Protein AF-A0A0V1DZX8-F1 (afdb_monomer_lite)

Organism: Trichinella pseudospiralis (NCBI:txid6337)

Radius of gyration: 13.12 Å; chains: 1; bounding box: 35×20×32 Å

Secondary structure (DSSP, 8-state):
-HHHHHHHHHHHHHHH--S------EEES-HHHHHHHHS-GGGS-HHHHHHHHHHHHHS-GGGEEEPPGGGS---

pLDDT: mean 86.76, std 12.28, range [37.06, 95.19]

Structure (mmCIF, N/CA/C/O backbone):
data_AF-A0A0V1DZX8-F1
#
_entry.id   AF-A0A0V1DZX8-F1
#
loop_
_atom_site.group_PDB
_atom_site.id
_atom_site.type_symbol
_atom_site.label_atom_id
_atom_site.label_alt_id
_atom_site.label_comp_id
_atom_site.label_asym_id
_atom_site.label_entity_id
_atom_site.label_seq_id
_atom_site.pdbx_PDB_ins_code
_atom_site.Cartn_x
_atom_site.Cartn_y
_atom_site.Cartn_z
_atom_site.occupancy
_atom_site.B_iso_or_equiv
_atom_site.auth_seq_id
_atom_site.auth_comp_id
_atom_site.auth_asym_id
_atom_site.auth_atom_id
_atom_site.pdbx_PDB_model_num
ATOM 1 N N . MET A 1 1 ? 2.048 7.769 -9.304 1.00 63.47 1 MET A N 1
ATOM 2 C CA . MET A 1 1 ? 1.922 9.021 -8.514 1.00 63.47 1 MET A CA 1
ATOM 3 C C . MET A 1 1 ? 0.596 9.061 -7.763 1.00 63.47 1 MET A C 1
ATOM 5 O O . MET A 1 1 ? 0.633 9.291 -6.562 1.00 63.47 1 MET A O 1
ATOM 9 N N . ALA A 1 2 ? -0.533 8.764 -8.422 1.00 86.06 2 ALA A N 1
ATOM 10 C CA . ALA A 1 2 ? -1.870 8.743 -7.814 1.00 86.06 2 ALA A CA 1
ATOM 11 C C . ALA A 1 2 ? -1.951 7.969 -6.480 1.00 86.06 2 ALA A C 1
ATOM 13 O O . ALA A 1 2 ? -2.480 8.495 -5.508 1.00 86.06 2 ALA A O 1
ATOM 14 N N . ALA A 1 3 ? -1.322 6.790 -6.383 1.00 91.06 3 ALA A N 1
ATOM 15 C CA . ALA A 1 3 ? -1.328 5.988 -5.155 1.00 91.06 3 ALA A CA 1
ATOM 16 C C . ALA A 1 3 ? -0.766 6.715 -3.912 1.00 91.06 3 ALA A C 1
ATOM 18 O O . ALA A 1 3 ? -1.311 6.593 -2.820 1.00 91.06 3 ALA A O 1
ATOM 19 N N . LEU A 1 4 ? 0.288 7.526 -4.058 1.00 92.94 4 LEU A N 1
ATOM 20 C CA . LEU A 1 4 ? 0.839 8.285 -2.928 1.00 92.94 4 LEU A CA 1
ATOM 21 C C . LEU A 1 4 ? -0.116 9.393 -2.472 1.00 92.94 4 LEU A C 1
ATOM 23 O O . LEU A 1 4 ? -0.252 9.639 -1.276 1.00 92.94 4 LEU A O 1
ATOM 27 N N . ILE A 1 5 ? -0.785 10.051 -3.420 1.00 94.12 5 ILE A N 1
ATOM 28 C CA . ILE A 1 5 ? -1.783 11.082 -3.120 1.00 94.12 5 ILE A CA 1
ATOM 29 C C . ILE A 1 5 ? -2.979 10.445 -2.407 1.00 94.12 5 ILE A C 1
ATOM 31 O O . ILE A 1 5 ? -3.393 10.939 -1.362 1.00 94.12 5 ILE A O 1
ATOM 35 N N . ALA A 1 6 ? -3.469 9.308 -2.907 1.00 93.50 6 ALA A N 1
ATOM 36 C CA . ALA A 1 6 ? -4.548 8.560 -2.273 1.00 93.50 6 ALA A CA 1
ATOM 37 C C . ALA A 1 6 ? -4.177 8.110 -0.848 1.00 93.50 6 ALA A C 1
ATOM 39 O O . ALA A 1 6 ? -4.980 8.273 0.066 1.00 93.50 6 ALA A O 1
ATOM 40 N N . ALA A 1 7 ? -2.946 7.635 -0.619 1.00 94.75 7 ALA A N 1
ATOM 41 C CA . ALA A 1 7 ? -2.473 7.273 0.720 1.00 94.75 7 ALA A CA 1
ATOM 42 C C . ALA A 1 7 ? -2.487 8.469 1.689 1.00 94.75 7 ALA A C 1
ATOM 44 O O . ALA A 1 7 ? -2.963 8.354 2.820 1.00 94.75 7 ALA A O 1
ATOM 45 N N . LYS A 1 8 ? -2.017 9.638 1.233 1.00 95.19 8 LYS A N 1
ATOM 46 C CA . LYS A 1 8 ? -2.063 10.884 2.016 1.00 95.19 8 LYS A CA 1
ATOM 47 C C . LYS A 1 8 ? -3.495 11.312 2.322 1.00 95.19 8 LYS A C 1
ATOM 49 O O . LYS A 1 8 ? -3.777 11.681 3.456 1.00 95.19 8 LYS A O 1
ATOM 54 N N . LEU A 1 9 ? -4.394 11.228 1.342 1.00 94.44 9 LEU A N 1
ATOM 55 C CA . LEU A 1 9 ? -5.804 11.565 1.518 1.00 94.44 9 LEU A CA 1
ATOM 56 C C . LEU A 1 9 ? -6.481 10.637 2.533 1.00 94.44 9 LEU A C 1
ATOM 58 O O . LEU A 1 9 ? -7.175 11.112 3.424 1.00 94.44 9 LEU A O 1
ATOM 62 N N . VAL A 1 10 ? -6.231 9.329 2.451 1.00 93.56 10 VAL A N 1
ATOM 63 C CA . VAL A 1 10 ? -6.733 8.355 3.431 1.00 93.56 10 VAL A CA 1
ATOM 64 C C . VAL A 1 10 ? -6.236 8.693 4.833 1.00 93.56 10 VAL A C 1
ATOM 66 O O . VAL A 1 10 ? -7.031 8.698 5.770 1.00 93.56 10 VAL A O 1
ATOM 69 N N . SER A 1 11 ? -4.944 8.999 4.989 1.00 93.06 11 SER A N 1
ATOM 70 C CA . SER A 1 11 ? -4.390 9.406 6.283 1.00 93.06 11 SER A CA 1
ATOM 71 C C . SER A 1 11 ? -5.018 10.703 6.791 1.00 93.06 11 SER A C 1
ATOM 73 O O . SER A 1 11 ? -5.312 10.803 7.977 1.00 93.06 11 SER A O 1
ATOM 75 N N . PHE A 1 12 ? -5.243 11.680 5.913 1.00 94.25 12 PHE A N 1
ATOM 76 C CA . PHE A 1 12 ? -5.890 12.939 6.267 1.00 94.25 12 PHE A CA 1
ATOM 77 C C . PHE A 1 12 ? -7.324 12.707 6.753 1.00 94.25 12 PHE A C 1
ATOM 79 O O . PHE A 1 12 ? -7.654 13.089 7.867 1.00 94.25 12 PHE A O 1
ATOM 86 N N . ILE A 1 13 ? -8.143 11.989 5.979 1.00 92.38 13 ILE A N 1
ATOM 87 C CA . ILE A 1 13 ? -9.535 11.670 6.335 1.00 92.38 13 ILE A CA 1
ATOM 88 C C . 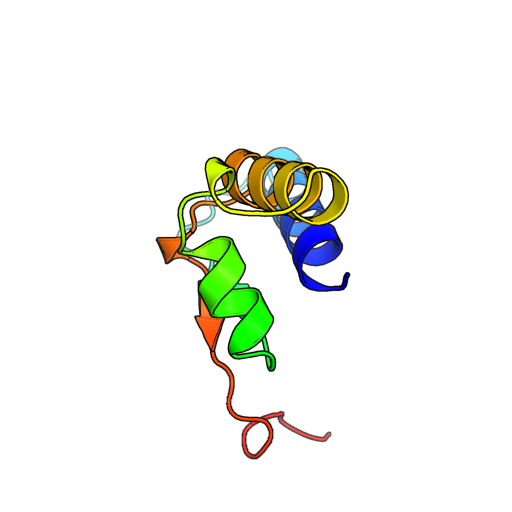ILE A 1 13 ? -9.593 10.910 7.663 1.00 92.38 13 ILE A C 1
ATOM 90 O O . ILE A 1 13 ? -10.386 11.269 8.527 1.00 92.38 13 ILE A O 1
ATOM 94 N N . LYS A 1 14 ? -8.728 9.906 7.863 1.00 90.19 14 LYS A N 1
ATOM 95 C CA . LYS A 1 14 ? -8.655 9.154 9.127 1.00 90.19 14 LYS A CA 1
ATOM 96 C C . LYS A 1 14 ? -8.360 10.039 10.336 1.00 90.19 14 LYS A C 1
ATOM 98 O O . LYS A 1 14 ? -8.886 9.772 11.407 1.00 90.19 14 LYS A O 1
ATOM 103 N N . ASN A 1 15 ? -7.530 11.064 10.161 1.00 90.31 15 ASN A N 1
ATOM 104 C CA . ASN A 1 15 ? -7.135 11.962 11.242 1.00 90.31 15 ASN A CA 1
ATOM 105 C C . ASN A 1 15 ? -8.130 13.116 11.448 1.00 90.31 15 ASN A C 1
ATOM 107 O O . ASN A 1 15 ? -8.206 13.663 12.542 1.00 90.31 15 ASN A O 1
ATOM 111 N N . SER A 1 16 ? -8.870 13.507 10.408 1.00 92.81 16 SER A N 1
ATOM 112 C CA . SER A 1 16 ? -9.818 14.626 10.452 1.00 92.81 16 SER A CA 1
ATOM 113 C C . SER A 1 16 ? -11.236 14.215 10.843 1.00 92.81 16 SER A C 1
ATOM 115 O O . SER A 1 16 ? -11.982 15.042 11.363 1.00 92.81 16 SER A O 1
ATOM 117 N N . LEU A 1 17 ? -11.639 12.968 10.588 1.00 90.12 17 LEU A N 1
ATOM 118 C CA . LEU A 1 17 ? -12.968 12.489 10.958 1.00 90.12 17 LEU A CA 1
ATOM 119 C C . LEU A 1 17 ? -12.988 12.042 12.422 1.00 90.12 17 LEU A C 1
ATOM 121 O O . LEU A 1 17 ? -12.330 11.079 12.798 1.00 90.12 17 LEU A O 1
ATOM 125 N N . ALA A 1 18 ? -13.847 12.671 13.223 1.00 86.38 18 ALA A N 1
ATOM 126 C CA . ALA A 1 18 ? -14.148 12.250 14.594 1.00 86.38 18 ALA A CA 1
ATOM 127 C C . ALA A 1 18 ? -15.139 11.064 14.661 1.00 86.38 18 ALA A C 1
ATOM 129 O O . ALA A 1 18 ? -15.797 10.857 15.679 1.00 86.38 18 ALA A O 1
ATOM 130 N N . ILE A 1 19 ? -15.279 10.302 13.570 1.00 90.38 19 ILE A N 1
ATOM 131 C CA . ILE A 1 19 ? -16.173 9.143 13.475 1.00 90.38 19 ILE A CA 1
ATOM 132 C C . ILE A 1 19 ? -15.375 7.863 13.207 1.00 90.38 19 ILE A C 1
ATOM 134 O O . ILE A 1 19 ? -14.371 7.901 12.490 1.00 90.38 19 ILE A O 1
ATOM 138 N N . PRO A 1 20 ? -15.809 6.712 13.747 1.00 86.44 20 PRO A N 1
ATOM 139 C CA . PRO A 1 20 ? -15.102 5.455 13.556 1.00 86.44 20 PRO A CA 1
ATOM 140 C C . PRO A 1 20 ? -15.214 4.982 12.102 1.00 86.44 20 PRO A C 1
ATOM 142 O O . PRO A 1 20 ? -16.293 4.643 11.613 1.00 86.44 20 PRO A O 1
ATOM 145 N N . ILE A 1 21 ? -14.077 4.911 11.412 1.00 88.25 21 ILE A N 1
ATOM 146 C CA . ILE A 1 21 ? -13.998 4.348 10.062 1.00 88.25 21 ILE A CA 1
ATOM 147 C C . ILE A 1 21 ? -13.906 2.826 10.173 1.00 88.25 21 ILE A C 1
ATOM 149 O O . ILE A 1 21 ? -12.876 2.282 10.564 1.00 88.25 21 ILE A O 1
ATOM 153 N N . GLN A 1 22 ? -14.978 2.131 9.791 1.00 88.94 22 GLN A N 1
ATOM 154 C CA . GLN A 1 22 ? -15.052 0.667 9.876 1.00 88.94 22 GLN A CA 1
ATOM 155 C C . GLN A 1 22 ? -14.130 -0.039 8.874 1.00 88.94 22 GLN A C 1
ATOM 157 O O . GLN A 1 22 ? -13.579 -1.099 9.166 1.00 88.94 22 GLN A O 1
ATOM 162 N N . ARG A 1 23 ? -13.971 0.520 7.666 1.00 89.88 23 ARG A N 1
ATOM 163 C CA . ARG A 1 23 ? -13.191 -0.106 6.594 1.00 89.88 23 ARG A CA 1
ATOM 164 C C . ARG A 1 23 ? -12.619 0.930 5.639 1.00 89.88 23 ARG A C 1
ATOM 166 O O . ARG A 1 23 ? -13.299 1.874 5.259 1.00 89.88 23 ARG A O 1
ATOM 173 N N . VAL A 1 24 ? -11.388 0.691 5.194 1.00 91.56 24 VAL A N 1
ATOM 174 C CA . VAL A 1 24 ? -10.744 1.435 4.106 1.00 91.56 24 VAL A CA 1
ATOM 175 C C . VAL A 1 24 ? -10.290 0.448 3.038 1.00 91.56 24 VAL A C 1
ATOM 177 O O . VAL A 1 24 ? -9.731 -0.598 3.361 1.00 91.56 24 VAL A O 1
ATOM 180 N N . ILE A 1 25 ? -10.537 0.769 1.771 1.00 92.94 25 ILE A N 1
ATOM 181 C CA . ILE A 1 25 ? -10.015 0.029 0.620 1.00 92.94 25 ILE A CA 1
ATOM 182 C C . ILE A 1 25 ? -9.462 1.056 -0.362 1.00 92.94 25 ILE A C 1
ATOM 184 O O . ILE A 1 25 ? -10.161 2.003 -0.712 1.00 92.94 25 ILE A O 1
ATOM 188 N N . CYS A 1 26 ? -8.225 0.855 -0.805 1.00 93.19 26 CYS A N 1
ATOM 189 C CA . CYS A 1 26 ? -7.595 1.669 -1.837 1.00 93.19 26 CYS A CA 1
ATOM 190 C C . CYS A 1 26 ? -7.599 0.883 -3.147 1.00 93.19 26 CYS A C 1
ATOM 192 O O . CYS A 1 26 ? -7.157 -0.266 -3.174 1.00 93.19 26 CYS A O 1
ATOM 194 N N . TRP A 1 27 ? -8.063 1.491 -4.232 1.00 92.00 27 TRP A N 1
ATOM 195 C CA . TRP A 1 27 ? -8.053 0.869 -5.552 1.00 92.00 27 TRP A CA 1
ATOM 196 C C . TRP A 1 27 ? -6.975 1.501 -6.427 1.00 92.00 27 TRP A C 1
ATOM 198 O O . TRP A 1 27 ? -6.712 2.699 -6.342 1.00 92.00 27 TRP A O 1
ATOM 208 N N . THR A 1 28 ? -6.324 0.681 -7.244 1.00 90.69 28 THR A N 1
ATOM 209 C CA . THR A 1 28 ? -5.433 1.141 -8.309 1.00 90.69 28 THR A CA 1
ATOM 210 C C . THR A 1 28 ? -5.679 0.326 -9.568 1.00 90.69 28 THR A C 1
ATOM 212 O O . THR A 1 28 ? -5.790 -0.895 -9.523 1.00 90.69 28 THR A O 1
ATOM 215 N N . ASP A 1 29 ? -5.733 1.025 -10.686 1.00 90.25 29 ASP A N 1
ATOM 216 C CA . ASP A 1 29 ? -5.789 0.534 -12.063 1.00 90.25 29 ASP A CA 1
ATOM 217 C C . ASP A 1 29 ? -4.444 -0.006 -12.583 1.00 90.25 29 ASP A C 1
ATOM 219 O O . ASP A 1 29 ? -4.352 -0.551 -13.682 1.00 90.25 29 ASP A O 1
ATOM 223 N N . SER A 1 30 ? -3.375 0.120 -11.792 1.00 89.50 30 SER A N 1
ATOM 224 C CA . SER A 1 30 ? -2.026 -0.277 -12.178 1.00 89.50 30 SER A CA 1
ATOM 225 C C . SER A 1 30 ? -1.566 -1.501 -11.392 1.00 89.50 30 SER A C 1
ATOM 227 O O . SER A 1 30 ? -1.235 -1.420 -10.206 1.00 89.50 30 SER A O 1
ATOM 229 N N . GLN A 1 31 ? -1.464 -2.645 -12.075 1.00 89.88 31 GLN A N 1
ATOM 230 C CA . GLN A 1 31 ? -0.903 -3.866 -11.480 1.00 89.88 31 GLN A CA 1
ATOM 231 C C . GLN A 1 31 ? 0.556 -3.674 -11.046 1.00 89.88 31 GLN A C 1
ATOM 233 O O . GLN A 1 31 ? 0.966 -4.207 -10.017 1.00 89.88 31 GLN A O 1
ATOM 238 N N . PHE A 1 32 ? 1.327 -2.865 -11.782 1.00 88.94 32 PHE A N 1
ATOM 239 C CA . PHE A 1 32 ? 2.695 -2.505 -11.406 1.00 88.94 32 PHE A CA 1
ATOM 240 C C . PHE A 1 32 ? 2.733 -1.702 -10.106 1.00 88.94 32 PHE A C 1
ATOM 242 O O . PHE A 1 32 ? 3.490 -2.042 -9.200 1.00 88.94 32 PHE A O 1
ATOM 249 N N . ALA A 1 33 ? 1.886 -0.675 -9.972 1.00 90.31 33 ALA A N 1
ATOM 250 C CA . ALA A 1 33 ? 1.809 0.086 -8.729 1.00 90.31 33 ALA A CA 1
ATOM 251 C C . ALA A 1 33 ? 1.374 -0.804 -7.557 1.00 90.31 33 ALA A C 1
ATOM 253 O O . ALA A 1 33 ? 1.959 -0.724 -6.477 1.00 90.31 33 ALA A O 1
ATOM 254 N N . LEU A 1 34 ? 0.396 -1.690 -7.774 1.00 92.88 34 LEU A N 1
ATOM 255 C CA . LEU A 1 34 ? -0.046 -2.634 -6.754 1.00 92.88 34 LEU A CA 1
ATOM 256 C C . LEU A 1 34 ? 1.072 -3.593 -6.329 1.00 92.88 34 LEU A C 1
ATOM 258 O O . LEU A 1 34 ? 1.231 -3.844 -5.133 1.00 92.88 34 LEU A O 1
ATOM 262 N N . SER A 1 35 ? 1.852 -4.115 -7.280 1.00 91.31 35 SER A N 1
ATOM 263 C CA . SER A 1 35 ? 2.961 -5.019 -6.968 1.00 91.31 35 SER A CA 1
ATOM 264 C C . SER A 1 35 ? 4.035 -4.304 -6.151 1.00 91.31 35 SER A C 1
ATOM 266 O O . SER A 1 35 ? 4.502 -4.857 -5.158 1.00 91.31 35 SER A O 1
ATOM 268 N N . TRP A 1 36 ? 4.357 -3.049 -6.482 1.00 91.62 36 TRP A N 1
ATOM 269 C CA . TRP A 1 36 ? 5.304 -2.238 -5.718 1.00 91.62 36 TRP A CA 1
ATOM 270 C C . TRP A 1 36 ? 4.835 -2.003 -4.287 1.00 91.62 36 TRP A C 1
ATOM 272 O O . TRP A 1 36 ? 5.616 -2.184 -3.361 1.00 91.62 36 TRP A O 1
ATOM 282 N N . ILE A 1 37 ? 3.559 -1.651 -4.103 1.00 92.12 37 ILE A N 1
ATOM 283 C CA . ILE A 1 37 ? 2.974 -1.377 -2.783 1.00 92.12 37 ILE A CA 1
ATOM 284 C C . ILE A 1 37 ? 2.950 -2.631 -1.904 1.00 92.12 37 ILE A C 1
ATOM 286 O O . ILE A 1 37 ? 3.142 -2.528 -0.693 1.00 92.12 37 ILE A O 1
ATOM 290 N N . ARG A 1 38 ? 2.722 -3.810 -2.492 1.00 91.56 38 ARG A N 1
ATOM 291 C CA . ARG A 1 38 ? 2.689 -5.091 -1.766 1.00 91.56 38 ARG A CA 1
ATOM 292 C C . ARG A 1 38 ? 4.063 -5.720 -1.547 1.00 91.56 38 ARG A C 1
ATOM 294 O O . ARG A 1 38 ? 4.187 -6.587 -0.690 1.00 91.56 38 ARG A O 1
ATOM 301 N N . SER A 1 39 ? 5.067 -5.310 -2.314 1.00 89.62 39 SER A N 1
ATOM 302 C CA . SER A 1 39 ? 6.432 -5.824 -2.202 1.00 89.62 39 SER A CA 1
ATOM 303 C C . SER A 1 39 ? 7.239 -5.067 -1.150 1.00 89.62 39 SER A C 1
ATOM 305 O O . SER A 1 39 ? 6.895 -3.961 -0.732 1.00 89.62 39 SER A O 1
ATOM 307 N N . GLU A 1 40 ? 8.374 -5.637 -0.753 1.00 85.06 40 GLU A N 1
ATOM 308 C CA . GLU A 1 40 ? 9.314 -4.946 0.124 1.00 85.06 40 GLU A CA 1
ATOM 309 C C . GLU A 1 40 ? 9.976 -3.767 -0.601 1.00 85.06 40 GLU A C 1
ATOM 311 O O . GLU A 1 40 ? 10.632 -3.931 -1.634 1.00 85.06 40 GLU A O 1
ATOM 316 N N . ALA A 1 41 ? 9.841 -2.565 -0.032 1.00 78.88 41 ALA A N 1
ATOM 317 C CA . ALA A 1 41 ? 10.326 -1.331 -0.646 1.00 78.88 41 ALA A CA 1
ATOM 318 C C . ALA A 1 41 ? 11.844 -1.334 -0.916 1.00 78.88 41 ALA A C 1
ATOM 320 O O . ALA A 1 41 ? 12.314 -0.702 -1.864 1.00 78.88 41 ALA A O 1
ATOM 321 N N . LYS A 1 42 ? 12.607 -2.083 -0.106 1.00 80.44 42 LYS A N 1
ATOM 322 C CA . LYS A 1 42 ? 14.075 -2.185 -0.158 1.00 80.44 42 LYS A CA 1
ATOM 323 C C . LYS A 1 42 ? 14.622 -2.717 -1.487 1.00 80.44 42 LYS A C 1
ATOM 325 O O . LYS A 1 42 ? 15.780 -2.462 -1.798 1.00 80.44 42 LYS A O 1
ATOM 330 N N . ASN A 1 43 ? 13.791 -3.404 -2.269 1.00 84.12 43 ASN A N 1
ATOM 331 C CA . ASN A 1 43 ? 14.176 -3.994 -3.550 1.00 84.12 43 ASN A CA 1
ATOM 332 C C . ASN A 1 43 ? 14.152 -2.983 -4.713 1.00 84.12 43 ASN A C 1
ATOM 334 O O . ASN A 1 43 ? 14.558 -3.317 -5.825 1.00 84.12 43 ASN A O 1
ATOM 338 N N . TRP A 1 44 ? 13.679 -1.750 -4.486 1.00 85.00 44 TRP A N 1
ATOM 339 C CA . TRP A 1 44 ? 13.511 -0.745 -5.538 1.00 85.00 44 TRP A CA 1
ATOM 340 C C . TRP A 1 44 ? 14.592 0.337 -5.525 1.00 85.00 44 TRP A C 1
ATOM 342 O O . TRP A 1 44 ? 15.185 0.663 -4.497 1.00 85.00 44 TRP A O 1
ATOM 352 N N . LYS A 1 45 ? 14.793 0.968 -6.692 1.00 88.75 45 LYS A N 1
ATOM 353 C CA . LYS A 1 45 ? 15.642 2.164 -6.834 1.00 88.75 45 LYS A CA 1
ATOM 354 C C . LYS A 1 45 ? 15.192 3.258 -5.846 1.00 88.75 45 LYS A C 1
ATOM 356 O O . LYS A 1 45 ? 13.981 3.392 -5.645 1.00 88.75 45 LYS A O 1
ATOM 361 N N . PRO A 1 46 ? 16.104 4.098 -5.311 1.00 88.88 46 PRO A N 1
ATOM 362 C CA . PRO A 1 46 ? 15.810 5.048 -4.227 1.00 88.88 46 PRO A CA 1
ATOM 363 C C . PRO A 1 46 ? 14.540 5.889 -4.425 1.00 88.88 46 PRO A C 1
ATOM 365 O O . PRO A 1 46 ? 13.735 6.046 -3.515 1.00 88.88 46 PRO A O 1
ATOM 368 N N . PHE A 1 47 ? 14.301 6.366 -5.647 1.00 86.56 47 PHE A N 1
ATOM 369 C CA . PHE A 1 47 ? 13.112 7.148 -5.986 1.00 86.56 47 PHE A CA 1
ATOM 370 C C . PHE A 1 47 ? 11.784 6.394 -5.801 1.00 86.56 47 PHE A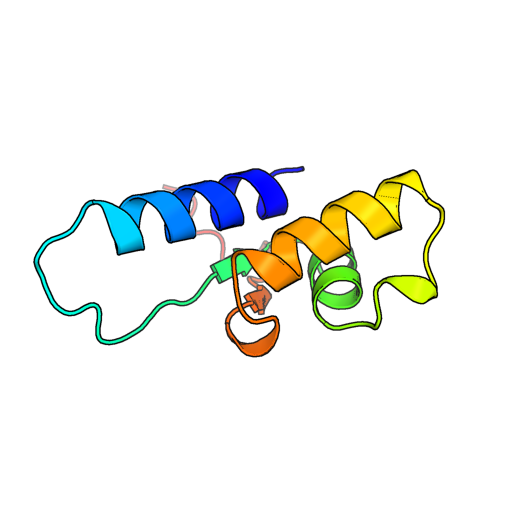 C 1
ATOM 372 O O . PHE A 1 47 ? 10.805 6.962 -5.317 1.00 86.56 47 PHE A O 1
ATOM 379 N N . LEU A 1 48 ? 11.736 5.121 -6.200 1.00 86.69 48 LEU A N 1
ATOM 380 C CA . LEU A 1 48 ? 10.557 4.273 -6.024 1.00 86.69 48 LEU A CA 1
ATOM 381 C C . LEU A 1 48 ? 10.458 3.786 -4.582 1.00 86.69 48 LEU A C 1
ATOM 383 O O . LEU A 1 48 ? 9.376 3.856 -4.007 1.00 86.69 48 LEU A 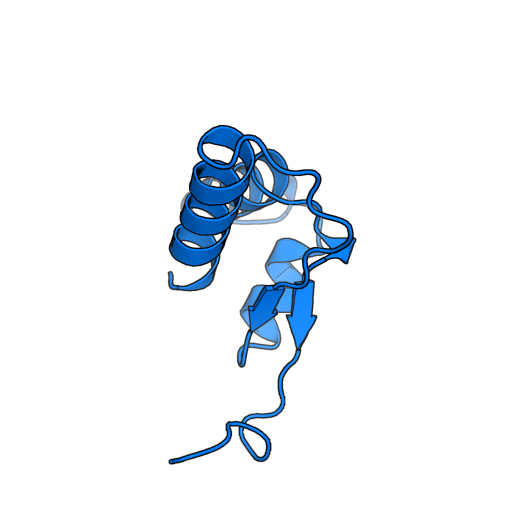O 1
ATOM 387 N N . LYS A 1 49 ? 11.587 3.388 -3.985 1.00 91.44 49 LYS A N 1
ATOM 388 C CA . LYS A 1 49 ? 11.674 2.973 -2.583 1.00 91.44 49 LYS A CA 1
ATOM 389 C C . LYS A 1 49 ? 11.057 4.017 -1.653 1.00 91.44 49 LYS A C 1
ATOM 391 O O . LYS A 1 49 ? 10.098 3.694 -0.965 1.00 91.44 49 LYS A O 1
ATOM 396 N N . ASN A 1 50 ? 11.505 5.273 -1.725 1.00 92.00 50 ASN A N 1
ATOM 397 C CA . ASN A 1 50 ? 11.008 6.346 -0.857 1.00 92.00 50 ASN A CA 1
ATOM 398 C C . ASN A 1 50 ? 9.485 6.537 -0.978 1.00 92.00 50 ASN A C 1
ATOM 400 O O . ASN A 1 50 ? 8.800 6.835 -0.006 1.00 92.00 50 ASN A O 1
ATOM 404 N N . ARG A 1 51 ? 8.925 6.363 -2.182 1.00 92.25 51 ARG A N 1
ATOM 405 C CA . ARG A 1 51 ? 7.478 6.493 -2.413 1.00 92.25 51 ARG A CA 1
ATOM 406 C C . ARG A 1 51 ? 6.701 5.306 -1.866 1.00 92.25 51 ARG A C 1
ATOM 408 O O . ARG A 1 51 ? 5.644 5.509 -1.278 1.00 92.25 51 ARG A O 1
ATOM 415 N N . VAL A 1 52 ? 7.205 4.095 -2.085 1.00 92.75 52 VAL A N 1
ATOM 416 C CA . VAL A 1 52 ? 6.596 2.871 -1.564 1.00 92.75 52 VAL A CA 1
ATOM 417 C C . VAL A 1 52 ? 6.634 2.894 -0.037 1.00 92.75 52 VAL A C 1
ATOM 419 O O . VAL A 1 52 ? 5.595 2.680 0.571 1.00 92.75 52 VAL A O 1
ATOM 422 N N . GLU A 1 53 ? 7.757 3.269 0.579 1.00 93.88 53 GLU A N 1
ATOM 423 C CA . GLU A 1 53 ? 7.874 3.412 2.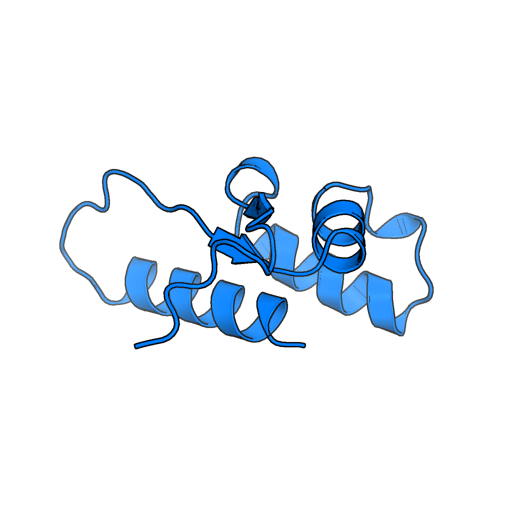038 1.00 93.88 53 GLU A CA 1
ATOM 424 C C . GLU A 1 53 ? 6.845 4.399 2.596 1.00 93.88 53 GLU A C 1
ATOM 426 O O . GLU A 1 53 ? 6.124 4.061 3.530 1.00 93.88 53 GLU A O 1
ATOM 431 N N . LEU A 1 54 ? 6.689 5.576 1.981 1.00 94.06 54 LEU A N 1
ATOM 432 C CA . LEU A 1 54 ? 5.669 6.542 2.401 1.00 94.06 54 LEU A CA 1
ATOM 433 C C . LEU A 1 54 ? 4.242 5.993 2.261 1.00 94.06 54 LEU A C 1
ATOM 435 O O . LEU A 1 54 ? 3.415 6.202 3.145 1.00 94.06 54 LEU A O 1
ATOM 439 N N . ILE A 1 55 ? 3.928 5.284 1.171 1.00 94.56 55 ILE A N 1
ATOM 440 C CA . ILE A 1 55 ? 2.605 4.661 1.001 1.00 94.56 55 ILE A CA 1
ATOM 441 C C . ILE A 1 55 ? 2.360 3.619 2.095 1.00 94.56 55 ILE A C 1
ATOM 443 O O . ILE A 1 55 ? 1.276 3.608 2.677 1.00 94.56 55 ILE A O 1
ATOM 447 N N . GLN A 1 56 ? 3.358 2.782 2.384 1.00 94.12 56 GLN A N 1
ATOM 448 C CA . GLN A 1 56 ? 3.289 1.717 3.386 1.00 94.12 56 GLN A CA 1
ATOM 449 C C . GLN A 1 56 ? 3.207 2.260 4.822 1.00 94.12 56 GLN A C 1
ATOM 451 O O . GLN A 1 56 ? 2.577 1.637 5.672 1.00 94.12 56 GLN A O 1
ATOM 456 N N . GLN A 1 57 ? 3.790 3.434 5.088 1.00 94.69 57 GLN A N 1
ATOM 457 C CA . GLN A 1 57 ? 3.663 4.144 6.366 1.00 94.69 57 GLN A CA 1
ATOM 458 C C . GLN A 1 57 ? 2.270 4.758 6.560 1.00 94.69 57 GLN A C 1
ATOM 460 O O . GLN A 1 57 ? 1.734 4.737 7.664 1.00 94.69 57 GLN A O 1
ATOM 465 N N . LEU A 1 58 ? 1.679 5.313 5.498 1.00 94.50 58 LEU A N 1
ATOM 466 C CA . LEU A 1 58 ? 0.374 5.984 5.561 1.00 94.50 58 LEU A CA 1
ATOM 467 C C . LEU A 1 58 ? -0.806 5.007 5.471 1.00 94.50 58 LEU A C 1
ATOM 469 O O . LEU A 1 58 ? -1.894 5.273 5.986 1.00 94.50 58 LEU A O 1
ATOM 473 N N . THR A 1 59 ? -0.619 3.885 4.777 1.00 93.75 59 THR A N 1
ATOM 474 C CA . THR A 1 59 ? -1.661 2.891 4.511 1.00 93.75 59 THR A CA 1
ATOM 475 C C . THR A 1 59 ? -1.088 1.483 4.497 1.00 93.75 59 THR A C 1
ATOM 477 O O . THR A 1 59 ? -0.035 1.232 3.919 1.00 93.75 59 THR A O 1
ATOM 480 N N . GLU A 1 60 ? -1.818 0.529 5.067 1.00 93.06 60 GLU A N 1
ATOM 481 C CA . GLU A 1 60 ? -1.376 -0.863 5.054 1.00 93.06 60 GLU A CA 1
ATOM 482 C C . GLU A 1 60 ? -1.456 -1.456 3.629 1.00 93.06 60 GLU A C 1
ATOM 484 O O . GLU A 1 60 ? -2.504 -1.339 2.980 1.00 93.06 60 GLU A O 1
ATOM 489 N N . PRO A 1 61 ? -0.419 -2.172 3.146 1.00 93.19 61 PRO A N 1
ATOM 490 C CA . PRO A 1 61 ? -0.392 -2.771 1.804 1.00 93.19 61 PRO A CA 1
ATOM 491 C C . PRO A 1 61 ? -1.602 -3.647 1.468 1.00 93.19 61 PRO A C 1
ATOM 493 O O . PRO A 1 61 ? -2.050 -3.702 0.323 1.00 93.19 61 PRO A O 1
ATOM 496 N N . LYS A 1 62 ? -2.162 -4.325 2.476 1.00 92.94 62 LYS A N 1
ATOM 497 C CA . LYS A 1 62 ? -3.310 -5.232 2.337 1.00 92.94 62 LYS A CA 1
ATOM 498 C C . LYS A 1 62 ? -4.616 -4.525 1.955 1.00 92.94 62 LYS A C 1
ATOM 500 O O . LYS A 1 62 ? -5.538 -5.172 1.467 1.00 92.94 62 LYS A O 1
ATOM 505 N N . LEU A 1 63 ? -4.701 -3.210 2.175 1.00 93.38 63 LEU A N 1
ATOM 506 C CA . LEU A 1 63 ? -5.871 -2.398 1.828 1.00 93.38 63 LEU A CA 1
ATOM 507 C C . LEU A 1 63 ? -5.926 -2.083 0.329 1.00 93.38 63 LEU A C 1
ATOM 509 O O . LEU A 1 63 ? -6.984 -1.708 -0.173 1.00 93.38 63 LEU A O 1
ATOM 513 N N . TRP A 1 64 ? -4.805 -2.243 -0.377 1.00 94.75 64 TRP A N 1
ATOM 514 C CA . TRP A 1 64 ? -4.685 -1.949 -1.796 1.00 94.75 64 TRP A CA 1
ATOM 515 C C . TRP A 1 64 ? -5.185 -3.110 -2.650 1.00 94.75 64 TRP A C 1
ATOM 517 O O . TRP A 1 64 ? -4.778 -4.263 -2.464 1.00 94.75 64 TRP A O 1
ATOM 527 N N . LYS A 1 65 ? -6.051 -2.805 -3.613 1.00 93.56 65 LYS A N 1
ATOM 528 C CA . LYS A 1 65 ? -6.637 -3.753 -4.559 1.00 93.56 65 LYS A CA 1
ATOM 529 C C . LYS A 1 65 ? -6.493 -3.261 -5.991 1.00 93.56 65 LYS A C 1
ATOM 531 O O . LYS A 1 65 ? -6.439 -2.060 -6.244 1.00 93.56 65 LYS A O 1
ATOM 536 N N . TYR A 1 66 ? -6.434 -4.216 -6.911 1.00 91.50 66 TYR A N 1
ATOM 537 C CA . TYR A 1 66 ? -6.437 -3.933 -8.338 1.00 91.50 66 TYR A CA 1
ATOM 538 C C . TYR A 1 66 ? -7.867 -3.674 -8.806 1.00 91.50 66 TYR A C 1
ATOM 540 O O . TYR A 1 66 ? -8.744 -4.489 -8.519 1.00 91.50 66 TYR A O 1
ATOM 548 N N . CYS A 1 67 ? -8.088 -2.574 -9.518 1.00 86.69 67 CYS A N 1
ATOM 549 C CA . CYS A 1 67 ? -9.294 -2.360 -10.306 1.00 86.69 67 CYS A CA 1
ATOM 550 C C . CYS A 1 67 ? -8.946 -2.623 -11.778 1.00 86.69 67 CYS A C 1
ATOM 552 O O . CYS A 1 67 ? -8.079 -1.934 -12.308 1.00 86.69 67 CYS A O 1
ATOM 554 N N . PRO A 1 68 ? -9.557 -3.614 -12.445 1.00 78.00 68 PRO A N 1
ATOM 555 C CA . PRO A 1 68 ? -9.404 -3.774 -13.887 1.00 78.00 68 PRO A CA 1
ATOM 556 C C . PRO A 1 68 ? -9.854 -2.500 -14.604 1.00 78.00 68 PRO A C 1
ATOM 558 O O . PRO A 1 68 ? -10.884 -1.937 -14.240 1.00 78.00 68 PRO A O 1
ATOM 561 N N . SER A 1 69 ? -9.116 -2.060 -15.623 1.00 64.62 69 SER A N 1
ATOM 562 C CA . SER A 1 69 ? -9.448 -0.853 -16.396 1.00 64.62 69 SER A CA 1
ATOM 563 C C . SER A 1 69 ? -10.807 -0.951 -17.108 1.00 64.62 69 SER A C 1
ATOM 565 O O . SER A 1 69 ? -11.447 0.063 -17.338 1.00 64.62 69 SER A O 1
ATOM 567 N N . GLU A 1 70 ? -11.290 -2.168 -17.389 1.00 62.28 70 GLU A N 1
ATOM 568 C CA . GLU A 1 70 ? -12.644 -2.433 -17.915 1.00 62.28 70 GLU A CA 1
ATOM 569 C C . GLU A 1 70 ? -13.763 -2.230 -16.875 1.00 62.28 70 GLU A C 1
ATOM 571 O O . GLU A 1 70 ? -14.931 -2.142 -17.236 1.00 62.28 70 GLU A O 1
ATOM 576 N N . ASN A 1 71 ? -13.405 -2.142 -15.592 1.00 55.97 71 ASN A N 1
ATOM 577 C CA . ASN A 1 71 ? -14.314 -1.922 -14.468 1.00 55.97 71 ASN A CA 1
ATOM 578 C C . ASN A 1 71 ? -14.166 -0.520 -13.857 1.00 55.97 71 ASN A C 1
ATOM 580 O O . ASN A 1 71 ? -14.723 -0.280 -12.783 1.00 55.97 71 ASN A O 1
ATOM 584 N N . GLU A 1 72 ? -13.432 0.404 -14.488 1.00 47.50 72 GLU A N 1
ATOM 585 C CA . GLU A 1 72 ? -13.624 1.815 -14.156 1.00 47.50 72 GLU A CA 1
ATOM 586 C C . GLU A 1 72 ? -15.071 2.163 -14.527 1.00 47.50 72 GLU A C 1
ATOM 588 O O . GLU A 1 72 ? -15.436 2.017 -15.696 1.00 47.50 72 GLU A O 1
ATOM 593 N N . PRO A 1 73 ? -15.937 2.566 -13.577 1.00 50.31 73 PRO A N 1
ATOM 594 C CA . PRO A 1 73 ? -17.236 3.099 -13.937 1.00 50.31 73 PRO A CA 1
ATOM 595 C C . PRO A 1 73 ? -16.974 4.430 -14.641 1.00 50.31 73 PRO A C 1
ATOM 597 O O . PRO A 1 73 ? -16.865 5.474 -14.005 1.00 50.31 73 PRO A O 1
ATOM 600 N N . ALA A 1 74 ? -16.801 4.371 -15.959 1.00 49.09 74 ALA A N 1
ATOM 601 C CA . ALA A 1 74 ? -16.859 5.530 -16.819 1.00 49.09 74 ALA A CA 1
ATOM 602 C C . ALA A 1 74 ? -18.292 6.065 -16.734 1.00 49.09 74 ALA A C 1
ATOM 604 O O . ALA A 1 74 ? -19.214 5.503 -17.329 1.00 49.09 74 ALA A O 1
ATOM 605 N N . ALA A 1 75 ? -18.466 7.109 -15.932 1.00 37.06 75 ALA A N 1
ATOM 60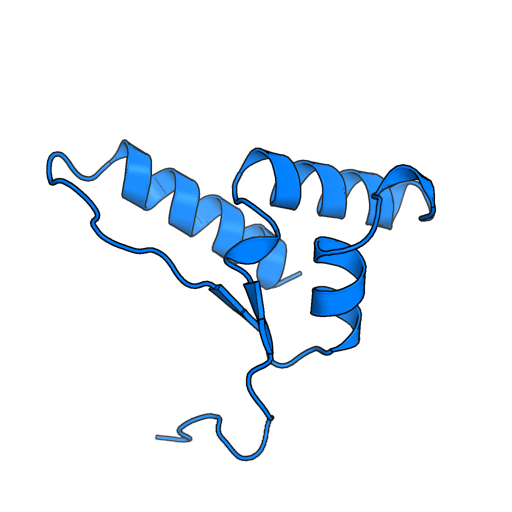6 C CA . ALA A 1 75 ? -19.633 7.976 -15.920 1.00 37.06 75 ALA A CA 1
ATOM 607 C C . ALA A 1 75 ? -19.146 9.424 -15.886 1.00 37.06 75 ALA A C 1
ATOM 609 O O . ALA A 1 75 ? -18.296 9.734 -15.018 1.00 37.06 75 ALA A O 1
#

Foldseek 3Di:
DVLLVVLVVLLVCVVPDPDDDPAAAAEDQDPVVLCCLLDQLVVDDPVSSVSSVSSCVS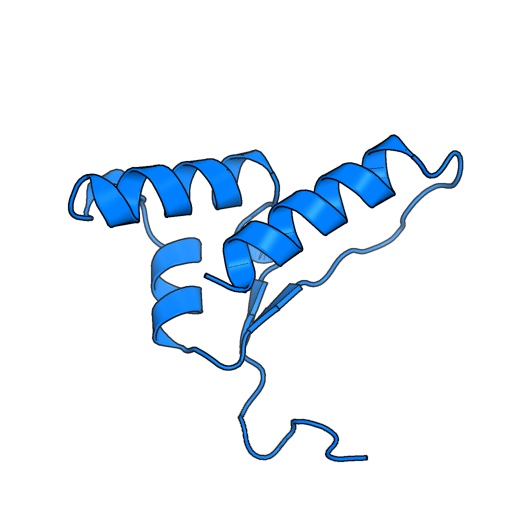DPSVRYDYDHPVRPPPD

Sequence (75 aa):
MAALIAAKLVSFIKNSLAIPIQRVICWTDSQFALSWIRSEAKNWKPFLKNRVELIQQLTEPKLWKYCPSENEPAA